Protein AF-P81544-F1 (afdb_monomer_lite)

InterPro domains:
  IPR001542 Defensin, invertebrate/fungal [PS51378] (4-44)
 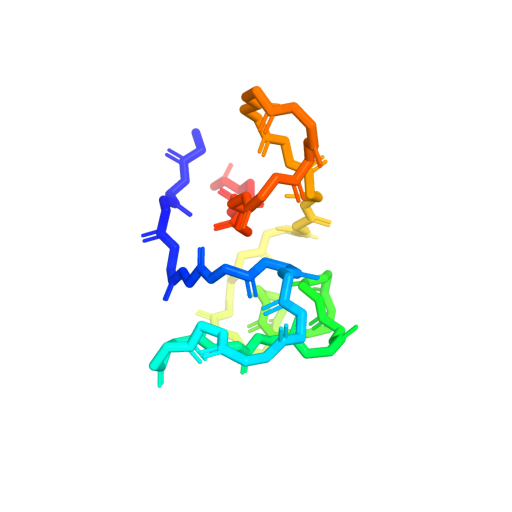 IPR036574 Knottin, scorpion toxin-like superfamily [G3DSA:3.30.30.10] (1-44)
  IPR036574 Knottin, scorpion toxin-like superfamily [SSF57095] (1-43)

Sequence (44 aa):
DKLIGSCVWGAVNYTSDCNGECKRRGYKGGHCGSFANVNCWCET

pLDDT: mean 89.57, std 5.07, range [73.44, 95.38]

Organism: Heliothis virescens (NCBI:txid7102)

Foldseek 3Di:
DDWQAFCDPPGPRHDVALQVVLVVVVAPGWAQDDDVSGTIGTHD

Secondary structure (DSSP, 8-state):
-EEEEE-STT-TTB-S-HHHHHHHTT-SEEEEESGGG-EEEEE-

Structure (mmCIF, N/CA/C/O backbone):
data_AF-P81544-F1
#
_entry.id   AF-P81544-F1
#
loop_
_atom_site.group_PDB
_atom_site.id
_atom_site.type_symbol
_atom_site.label_atom_id
_atom_site.label_alt_id
_atom_site.label_comp_id
_atom_site.label_asym_id
_atom_site.label_entity_id
_atom_site.label_seq_id
_atom_site.pdbx_PDB_ins_code
_atom_site.Cartn_x
_atom_site.Cartn_y
_atom_site.Cartn_z
_atom_site.occupancy
_atom_site.B_iso_or_equiv
_atom_site.auth_seq_id
_atom_site.auth_comp_id
_atom_site.auth_asym_id
_atom_site.auth_atom_id
_atom_site.pdbx_PDB_model_num
ATOM 1 N N . ASP A 1 1 ? 2.586 7.009 9.779 1.00 83.88 1 ASP A N 1
ATOM 2 C CA . ASP A 1 1 ? 2.364 6.158 8.592 1.00 83.88 1 ASP A CA 1
ATOM 3 C C . ASP A 1 1 ? 3.377 5.024 8.529 1.00 83.88 1 ASP A C 1
ATOM 5 O O . ASP A 1 1 ? 4.493 5.180 9.020 1.00 83.88 1 ASP A O 1
ATOM 9 N N . LYS A 1 2 ? 3.009 3.885 7.940 1.00 90.31 2 LYS A N 1
ATOM 10 C CA . LYS A 1 2 ? 3.856 2.702 7.747 1.00 90.31 2 LYS A CA 1
ATOM 11 C C . LYS A 1 2 ? 4.094 2.472 6.254 1.00 90.31 2 LYS A C 1
ATOM 13 O O . LYS A 1 2 ? 3.149 2.205 5.521 1.00 90.31 2 LYS A O 1
ATOM 18 N N . LEU A 1 3 ? 5.348 2.530 5.811 1.00 91.38 3 LEU A N 1
ATOM 19 C CA . LEU A 1 3 ? 5.719 2.161 4.443 1.00 91.38 3 LEU A CA 1
ATOM 20 C C . LEU A 1 3 ? 5.525 0.654 4.250 1.00 91.38 3 LEU A C 1
ATOM 22 O O . LEU A 1 3 ? 6.106 -0.137 4.998 1.00 91.38 3 LEU A O 1
ATOM 26 N N . ILE A 1 4 ? 4.749 0.254 3.245 1.00 91.25 4 ILE A N 1
ATOM 27 C CA . ILE A 1 4 ? 4.551 -1.169 2.917 1.00 91.25 4 ILE A CA 1
ATOM 28 C C . ILE A 1 4 ? 5.006 -1.547 1.513 1.00 91.25 4 ILE A C 1
ATOM 30 O O . ILE A 1 4 ? 5.166 -2.732 1.225 1.00 91.25 4 ILE A O 1
ATOM 34 N N . GLY A 1 5 ? 5.184 -0.564 0.636 1.00 90.50 5 GLY A N 1
ATOM 35 C CA . GLY A 1 5 ? 5.343 -0.818 -0.783 1.00 90.50 5 GLY A CA 1
ATOM 36 C C . GLY A 1 5 ? 5.565 0.448 -1.592 1.00 90.50 5 GLY A C 1
ATOM 37 O O . GLY A 1 5 ? 5.757 1.531 -1.039 1.00 90.50 5 GLY A O 1
ATOM 38 N N . SER A 1 6 ? 5.463 0.294 -2.904 1.00 91.12 6 SER A N 1
ATOM 39 C CA . SER A 1 6 ? 5.501 1.369 -3.884 1.00 91.12 6 SER A CA 1
ATOM 40 C C . SER A 1 6 ? 4.178 1.479 -4.625 1.00 91.12 6 SER A C 1
ATOM 42 O O . SER A 1 6 ? 3.559 0.473 -4.937 1.00 91.12 6 SER A O 1
ATOM 44 N N . CYS A 1 7 ? 3.770 2.693 -4.976 1.00 90.25 7 CYS A N 1
ATOM 45 C CA . CYS A 1 7 ? 2.631 2.926 -5.867 1.00 90.25 7 CYS A CA 1
ATOM 46 C C . CYS A 1 7 ? 3.040 3.085 -7.338 1.00 90.25 7 CYS A C 1
ATOM 48 O O . CYS A 1 7 ? 2.200 3.369 -8.188 1.00 90.25 7 CYS A O 1
ATOM 50 N N . VAL A 1 8 ? 4.328 2.924 -7.652 1.00 88.31 8 VAL A N 1
ATOM 51 C CA . VAL A 1 8 ? 4.853 3.051 -9.016 1.00 88.31 8 VAL A CA 1
ATOM 52 C C . VAL A 1 8 ? 4.948 1.696 -9.686 1.00 88.31 8 VAL A C 1
ATOM 54 O O . VAL A 1 8 ? 5.564 0.760 -9.173 1.00 88.31 8 VAL A O 1
ATOM 57 N N . TRP A 1 9 ? 4.333 1.617 -10.861 1.00 81.44 9 TRP A N 1
ATOM 58 C CA . TRP A 1 9 ? 4.365 0.428 -11.691 1.00 81.44 9 TRP A CA 1
ATOM 59 C C . TRP A 1 9 ? 5.807 0.118 -12.114 1.00 81.44 9 TRP A C 1
ATOM 61 O O . TRP A 1 9 ? 6.527 0.999 -12.579 1.00 81.44 9 TRP A O 1
ATOM 71 N N . GLY A 1 10 ? 6.240 -1.126 -11.897 1.00 82.88 10 GLY A N 1
ATOM 72 C CA . GLY A 1 10 ? 7.624 -1.568 -12.113 1.00 82.88 10 GLY A CA 1
ATOM 73 C C . GLY A 1 10 ? 8.496 -1.592 -10.853 1.00 82.88 10 GLY A C 1
ATOM 74 O O . GLY A 1 10 ? 9.583 -2.166 -10.883 1.00 82.88 10 GLY A O 1
ATOM 75 N N . ALA A 1 11 ? 8.029 -1.044 -9.727 1.00 84.81 11 ALA A N 1
ATOM 76 C CA . ALA A 1 11 ? 8.683 -1.270 -8.444 1.00 84.81 11 ALA A CA 1
ATOM 77 C C . ALA A 1 11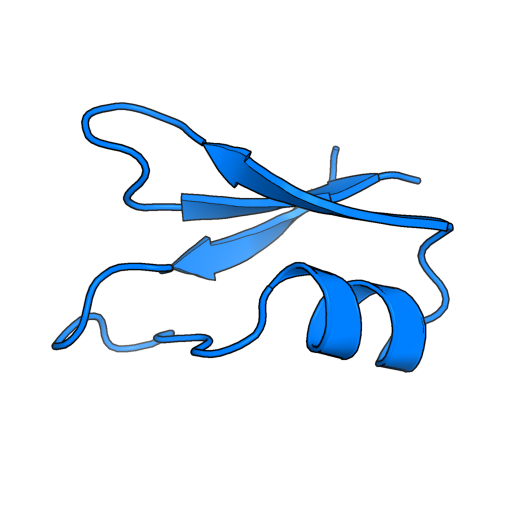 ? 8.487 -2.725 -7.979 1.00 84.81 11 ALA A C 1
ATOM 79 O O . ALA A 1 11 ? 7.414 -3.306 -8.149 1.00 84.81 11 ALA A O 1
ATOM 80 N N . VAL A 1 12 ? 9.507 -3.306 -7.339 1.00 84.88 12 VAL A N 1
ATOM 81 C CA . VAL A 1 12 ? 9.495 -4.706 -6.857 1.00 84.88 12 VAL A CA 1
ATOM 82 C C . VAL A 1 12 ? 8.345 -4.966 -5.873 1.00 84.88 12 VAL A C 1
ATOM 84 O O . VAL A 1 12 ? 7.797 -6.058 -5.797 1.00 84.88 12 VAL A O 1
ATOM 87 N N . ASN A 1 13 ? 7.964 -3.934 -5.131 1.00 86.12 13 ASN A N 1
ATOM 88 C CA . ASN A 1 13 ? 6.908 -3.907 -4.129 1.00 86.12 13 ASN A CA 1
ATOM 89 C C . ASN A 1 13 ? 5.704 -3.070 -4.599 1.00 86.12 13 ASN A C 1
ATOM 91 O O . ASN A 1 13 ? 5.110 -2.353 -3.793 1.00 86.12 13 ASN A O 1
ATOM 95 N N . TYR A 1 14 ? 5.376 -3.121 -5.895 1.00 87.62 14 TYR A N 1
ATOM 96 C CA . TYR A 1 14 ? 4.234 -2.403 -6.456 1.00 87.62 14 TYR A CA 1
ATOM 97 C C . TYR A 1 14 ? 2.905 -2.856 -5.833 1.00 87.62 14 TYR A C 1
ATOM 99 O O . TYR A 1 14 ? 2.536 -4.029 -5.883 1.00 87.62 14 TYR A O 1
ATOM 107 N N . THR A 1 15 ? 2.165 -1.887 -5.310 1.00 87.50 15 THR A N 1
ATOM 108 C CA . THR A 1 15 ? 0.820 -2.028 -4.765 1.00 87.50 15 THR A CA 1
ATOM 109 C C . THR A 1 15 ? -0.113 -1.149 -5.592 1.00 87.50 15 THR A C 1
ATOM 111 O O . THR A 1 15 ? -0.036 0.077 -5.507 1.00 87.50 15 THR A O 1
ATOM 114 N N . SER A 1 16 ? -0.999 -1.756 -6.393 1.00 84.62 16 SER A N 1
ATOM 115 C CA . SER A 1 16 ? -1.911 -0.989 -7.259 1.00 84.62 16 SER A CA 1
ATOM 116 C C . SER A 1 16 ? -2.984 -0.235 -6.474 1.00 84.62 16 SER A C 1
ATOM 118 O O . SER A 1 16 ? -3.369 0.860 -6.865 1.00 84.62 16 SER A O 1
ATOM 120 N N . ASP A 1 17 ? -3.459 -0.811 -5.368 1.00 91.00 17 ASP A N 1
ATOM 121 C CA . ASP A 1 17 ? -4.415 -0.183 -4.458 1.00 91.00 17 ASP A CA 1
ATOM 122 C C . ASP A 1 17 ? -3.806 -0.090 -3.058 1.00 91.00 17 ASP A C 1
ATOM 124 O O . ASP A 1 17 ? -3.955 -0.980 -2.215 1.00 91.00 17 ASP A O 1
ATOM 128 N N . CYS A 1 18 ? -3.059 0.993 -2.831 1.00 92.62 18 CYS A N 1
ATOM 129 C CA . CYS A 1 18 ? -2.406 1.254 -1.553 1.00 92.62 18 CYS A CA 1
ATOM 130 C C . CYS A 1 18 ? -3.413 1.313 -0.395 1.00 92.62 18 CYS A C 1
ATOM 132 O O . CYS A 1 18 ? -3.197 0.702 0.650 1.00 92.62 18 CYS A O 1
ATOM 134 N N . ASN A 1 19 ? -4.544 1.996 -0.591 1.00 93.94 19 ASN A N 1
ATOM 135 C CA . ASN A 1 19 ? -5.568 2.139 0.438 1.00 93.94 19 ASN A CA 1
ATOM 136 C C . ASN A 1 19 ? -6.215 0.791 0.778 1.00 93.94 19 ASN A C 1
ATOM 138 O O . ASN A 1 19 ? -6.354 0.448 1.954 1.00 93.94 19 ASN A O 1
ATOM 142 N N . GLY A 1 20 ? -6.572 0.012 -0.246 1.00 94.81 20 GLY A N 1
ATOM 143 C CA . GLY A 1 20 ? -7.126 -1.329 -0.090 1.00 94.81 20 GLY A CA 1
ATOM 144 C C . GLY A 1 20 ?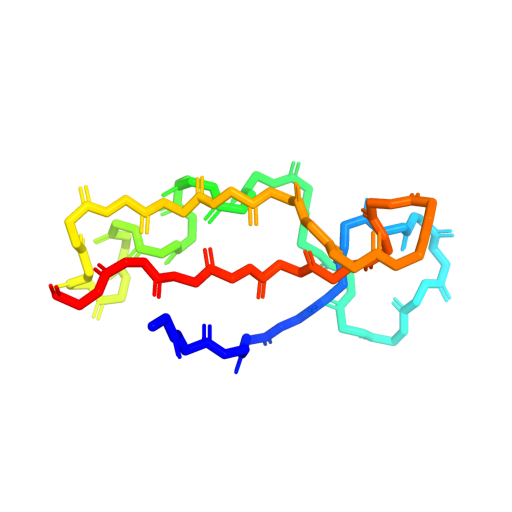 -6.171 -2.276 0.635 1.00 94.81 20 GLY A C 1
ATOM 145 O O . GLY A 1 20 ? -6.574 -2.934 1.595 1.00 94.81 20 GLY A O 1
ATOM 146 N N . GLU A 1 21 ? -4.892 -2.302 0.251 1.00 93.06 21 GLU A N 1
ATOM 147 C CA . GLU A 1 21 ? -3.896 -3.180 0.878 1.00 93.06 21 GLU A CA 1
ATOM 148 C C . GLU A 1 21 ? -3.611 -2.787 2.332 1.00 93.06 21 GLU A C 1
ATOM 150 O O . GLU A 1 21 ? -3.496 -3.653 3.202 1.00 93.06 21 GLU A O 1
ATOM 155 N N . CYS A 1 22 ? -3.554 -1.489 2.629 1.00 95.25 22 CYS A N 1
ATOM 156 C CA . CYS A 1 22 ? -3.412 -1.012 3.997 1.00 95.25 22 CYS A CA 1
ATOM 157 C C . CYS A 1 22 ? -4.616 -1.414 4.859 1.00 95.25 22 CYS A C 1
ATOM 159 O O . CYS A 1 22 ? -4.432 -1.995 5.932 1.00 95.25 22 CYS A O 1
ATOM 161 N N . LYS A 1 23 ? -5.847 -1.217 4.371 1.00 95.38 23 LYS A N 1
ATOM 162 C CA . LYS A 1 23 ? -7.057 -1.672 5.0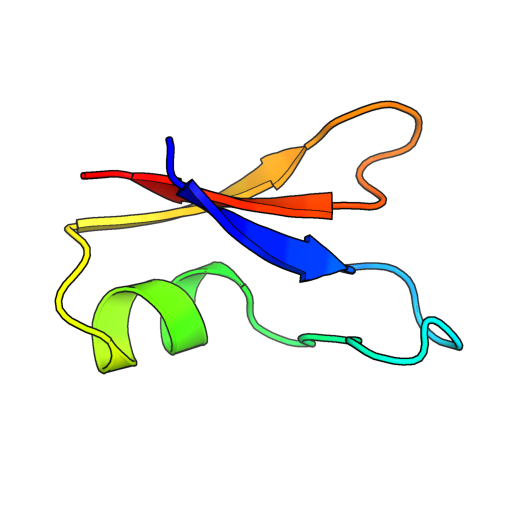75 1.00 95.38 23 LYS A CA 1
ATOM 163 C C . LYS A 1 23 ? -7.078 -3.186 5.271 1.00 95.38 23 LYS A C 1
ATOM 165 O O . LYS A 1 23 ? -7.387 -3.654 6.365 1.00 95.38 23 LYS A O 1
ATOM 170 N N . ARG A 1 24 ? -6.672 -3.963 4.259 1.00 94.75 24 ARG A N 1
ATOM 171 C CA . ARG A 1 24 ? -6.562 -5.431 4.339 1.00 94.75 24 ARG A CA 1
ATOM 172 C C . ARG A 1 24 ? -5.594 -5.883 5.436 1.00 94.75 24 ARG A C 1
ATOM 174 O O . ARG A 1 24 ? -5.812 -6.921 6.052 1.00 94.75 24 ARG A O 1
ATOM 181 N N . ARG A 1 25 ? -4.540 -5.106 5.699 1.00 93.00 25 ARG A N 1
ATOM 182 C CA . ARG A 1 25 ? -3.555 -5.358 6.766 1.00 93.00 25 ARG A CA 1
ATOM 183 C C . ARG A 1 25 ? -3.979 -4.839 8.149 1.00 93.00 25 ARG A C 1
ATOM 185 O O . ARG A 1 25 ? -3.211 -4.999 9.093 1.00 93.00 25 ARG A O 1
ATOM 192 N N . GLY A 1 26 ? -5.165 -4.241 8.281 1.00 95.12 26 GLY A N 1
ATOM 193 C CA . GLY A 1 26 ? -5.688 -3.718 9.548 1.00 95.12 26 GLY A CA 1
ATOM 194 C C . GLY A 1 26 ? -5.310 -2.267 9.857 1.00 95.12 26 GLY A C 1
ATOM 195 O O . GLY A 1 26 ? -5.494 -1.828 10.988 1.00 95.12 26 GLY A O 1
ATOM 196 N N . TYR A 1 27 ? -4.791 -1.519 8.880 1.00 95.00 27 TYR A N 1
ATOM 197 C CA . TYR A 1 27 ? -4.588 -0.071 9.001 1.00 95.00 27 TYR A CA 1
ATOM 198 C C . TYR A 1 27 ? -5.895 0.688 8.711 1.00 95.00 27 TYR A C 1
ATOM 200 O O . TYR A 1 27 ? -6.809 0.151 8.081 1.00 95.00 27 TYR A O 1
ATOM 208 N N . LYS A 1 28 ? -5.994 1.956 9.135 1.00 93.88 28 LYS A N 1
ATOM 209 C CA . LYS A 1 28 ? -7.195 2.792 8.906 1.00 93.88 28 LYS A CA 1
ATOM 210 C C . LYS A 1 28 ? -7.417 3.104 7.424 1.00 93.88 28 LYS A C 1
ATOM 212 O O . LYS A 1 28 ? -8.554 3.226 6.963 1.00 93.88 28 LYS A O 1
ATOM 217 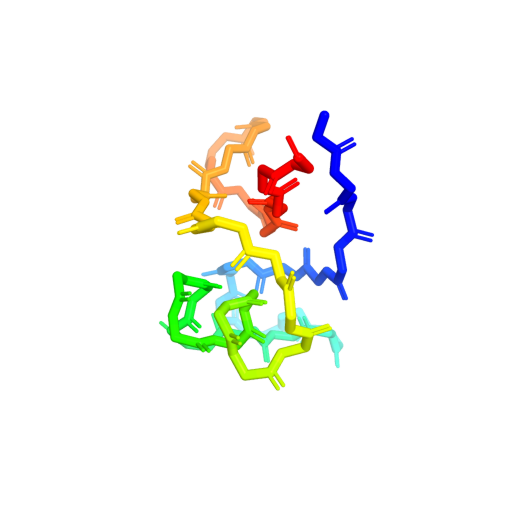N N . GLY A 1 29 ? -6.324 3.204 6.681 1.00 94.31 29 GLY A N 1
ATOM 218 C CA . GLY A 1 29 ? -6.288 3.555 5.272 1.00 94.31 29 GLY A CA 1
ATOM 219 C C . GLY A 1 29 ? -4.857 3.563 4.760 1.00 94.31 29 GLY A C 1
ATOM 220 O O . GLY A 1 29 ? -3.923 3.196 5.477 1.00 94.31 29 GLY A O 1
ATOM 221 N N . GLY A 1 30 ? -4.684 3.973 3.51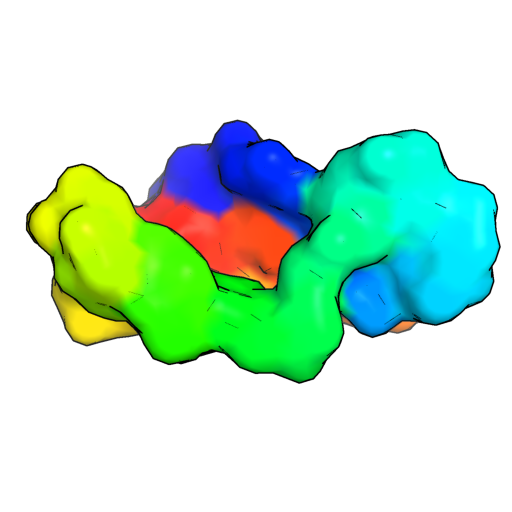1 1.00 94.06 30 GLY A N 1
ATOM 222 C CA . GLY A 1 30 ? -3.366 4.174 2.928 1.00 94.06 30 GLY A CA 1
ATOM 223 C C . GLY A 1 30 ? -3.383 5.191 1.803 1.00 94.06 30 GLY A C 1
ATOM 224 O O . GLY A 1 30 ? -4.380 5.328 1.093 1.00 94.06 30 GLY A O 1
ATOM 225 N N . HIS A 1 31 ? -2.266 5.888 1.637 1.00 92.19 31 HIS A N 1
ATOM 226 C CA . HIS A 1 31 ? -2.066 6.880 0.594 1.00 92.19 31 HIS A CA 1
ATOM 227 C C . HIS A 1 31 ? -0.725 6.671 -0.111 1.00 92.19 31 HIS A C 1
ATOM 229 O O . HIS A 1 31 ? 0.261 6.211 0.467 1.00 92.19 31 HIS A O 1
ATOM 235 N N . CYS A 1 32 ? -0.690 7.031 -1.390 1.00 91.69 32 CYS A N 1
ATOM 236 C CA . CYS A 1 32 ? 0.556 7.117 -2.132 1.00 91.69 32 CYS A CA 1
ATOM 237 C C . CYS A 1 32 ? 1.215 8.465 -1.837 1.00 91.69 32 CYS A C 1
ATOM 239 O O . CYS A 1 32 ? 0.579 9.506 -1.968 1.00 91.69 32 CYS A O 1
ATOM 241 N N . GLY A 1 33 ? 2.475 8.436 -1.417 1.00 86.81 33 GLY A N 1
ATOM 242 C CA . GLY A 1 33 ? 3.248 9.605 -1.006 1.00 86.81 33 GLY A CA 1
ATOM 243 C C . GLY A 1 33 ? 4.743 9.421 -1.273 1.00 86.81 33 GLY A C 1
ATOM 244 O O . GLY A 1 33 ? 5.150 8.494 -1.972 1.00 86.81 33 GLY A O 1
ATOM 245 N N . SER A 1 34 ? 5.576 10.297 -0.703 1.00 83.75 34 SER A N 1
ATOM 246 C CA . SER A 1 34 ? 6.985 10.523 -1.095 1.00 83.75 34 SER A CA 1
ATOM 247 C C . SER A 1 34 ? 7.154 11.196 -2.467 1.00 83.75 34 SER A C 1
ATOM 249 O O . SER A 1 34 ? 6.191 11.587 -3.123 1.00 83.75 34 SER A O 1
ATOM 251 N N . PHE A 1 35 ? 8.413 11.385 -2.877 1.00 73.44 35 PHE A N 1
ATOM 252 C CA . PHE A 1 35 ? 8.778 11.998 -4.150 1.00 73.44 35 PHE A CA 1
ATOM 253 C C . PHE A 1 35 ? 8.063 11.296 -5.313 1.00 73.44 35 PHE A C 1
ATOM 255 O O . PHE A 1 35 ? 8.173 10.084 -5.455 1.00 73.44 35 PHE A O 1
ATOM 262 N N . ALA A 1 36 ? 7.297 12.048 -6.107 1.00 77.88 36 ALA A N 1
ATOM 263 C CA . ALA A 1 36 ? 6.478 11.536 -7.212 1.00 77.88 36 ALA A CA 1
ATOM 264 C C . ALA A 1 36 ? 5.428 10.460 -6.837 1.00 77.88 36 ALA A C 1
ATOM 266 O O . ALA A 1 36 ? 5.056 9.654 -7.686 1.00 77.88 36 ALA A O 1
ATOM 267 N N . ASN A 1 37 ? 4.930 10.439 -5.591 1.00 81.25 37 ASN A N 1
ATOM 268 C CA . ASN A 1 37 ? 3.951 9.450 -5.106 1.00 81.25 37 ASN A CA 1
ATOM 269 C C . ASN A 1 37 ? 4.427 7.997 -5.273 1.00 81.25 37 ASN A C 1
ATOM 271 O O . ASN A 1 37 ? 3.627 7.088 -5.492 1.00 81.25 37 ASN A O 1
ATOM 275 N N . VAL A 1 38 ? 5.743 7.773 -5.190 1.00 88.44 38 VAL A N 1
ATOM 276 C CA . VAL A 1 38 ? 6.346 6.462 -5.461 1.00 88.44 38 VAL A CA 1
ATOM 277 C C . VAL A 1 38 ? 6.069 5.425 -4.387 1.00 88.44 38 VAL A C 1
ATOM 279 O O . VAL A 1 38 ? 6.143 4.236 -4.683 1.00 88.44 38 VAL A O 1
ATOM 282 N N . ASN A 1 39 ? 5.744 5.835 -3.164 1.00 91.38 39 ASN A N 1
ATOM 283 C CA . ASN A 1 39 ? 5.661 4.958 -2.003 1.00 91.38 39 ASN A CA 1
ATOM 284 C C . ASN A 1 39 ? 4.230 4.827 -1.493 1.00 91.38 39 ASN A C 1
ATOM 286 O O . ASN A 1 39 ? 3.506 5.813 -1.403 1.00 91.38 39 ASN A O 1
ATOM 290 N N . CYS A 1 40 ? 3.854 3.614 -1.104 1.00 93.50 40 CYS A N 1
ATOM 291 C CA . CYS A 1 40 ? 2.593 3.334 -0.437 1.00 93.50 40 CYS A CA 1
ATOM 292 C C . CYS A 1 40 ? 2.774 3.390 1.084 1.00 93.50 40 CYS A C 1
ATOM 294 O O . CYS A 1 40 ? 3.541 2.607 1.662 1.00 93.50 40 CYS A O 1
ATOM 296 N N . TRP A 1 41 ? 2.039 4.302 1.715 1.00 93.44 41 TRP A N 1
ATOM 297 C CA . TRP A 1 41 ? 2.055 4.574 3.145 1.00 93.44 41 TRP A CA 1
ATOM 298 C C . TRP A 1 41 ? 0.706 4.220 3.771 1.00 93.44 41 TRP A C 1
ATOM 300 O O . TRP A 1 41 ? -0.329 4.713 3.335 1.00 93.44 41 TRP A O 1
ATOM 310 N N . CYS A 1 42 ? 0.712 3.378 4.803 1.00 94.88 42 CYS A N 1
ATOM 311 C CA . CYS A 1 42 ? -0.481 3.029 5.571 1.00 94.88 42 CYS A CA 1
ATOM 312 C C . CYS A 1 42 ? -0.645 3.913 6.807 1.00 94.88 42 CYS A C 1
ATOM 314 O O . CYS A 1 42 ? 0.301 4.089 7.575 1.00 94.88 42 CYS A O 1
ATOM 316 N N . GLU A 1 43 ? -1.857 4.392 7.051 1.00 91.56 43 GLU A N 1
ATOM 317 C CA . GLU A 1 43 ? -2.204 5.192 8.226 1.00 91.56 43 GLU A CA 1
ATOM 318 C C . GLU A 1 43 ? -2.523 4.283 9.421 1.00 91.56 43 GLU A C 1
ATOM 320 O O . GLU A 1 43 ? -3.449 3.467 9.369 1.00 91.56 43 GLU A O 1
ATOM 325 N N . THR A 1 44 ? -1.748 4.416 10.500 1.00 87.81 44 THR A N 1
ATOM 326 C CA . THR A 1 44 ? -1.897 3.619 11.731 1.00 87.81 44 THR A CA 1
ATOM 327 C C . THR A 1 44 ? -3.020 4.135 12.636 1.00 87.81 44 THR A C 1
ATOM 329 O O . THR A 1 44 ? -3.208 5.364 12.794 1.00 87.81 44 THR A O 1
#

Radius of gyration: 9.09 Å; chains: 1; bounding box: 17×17×24 Å